Protein AF-A0A357JBY5-F1 (afdb_monomer_lite)

Secondary structure (DSSP, 8-state):
--HHHHHHHHHHHHTTS--HHHHHHHHT--HHHHHHHHHTB-TTS-B---------S---PPPPHHHHHHHHHHHHHHHHHHHHHHTT-

pLDDT: mean 78.45, std 14.44, range [48.59, 94.06]

Sequence (89 aa):
MTNEFKAKVINEYFEGKGGRRALAKKYGLIPSTIKYWLDTRGKDGKLIEYRRKTHSGRLKKEPTIDDYKERYEILKKYQAFLEARHKKK

Foldseek 3Di:
DDQVVLLVLLVCCVVPVDDLVVSCVVVVHDSVVNVVQVVQADPVRGHDPDPPPPDPDDPPDPPDPVNVVVVVVVVVVVVVVVVVVVVVD

Radius of gyration: 28.92 Å; chains: 1; bounding box: 46×30×79 Å

Structure (mmCIF, N/CA/C/O backbone):
data_AF-A0A357JBY5-F1
#
_entry.id   AF-A0A357JBY5-F1
#
loop_
_atom_site.group_PDB
_atom_site.id
_atom_site.type_symbol
_atom_site.label_atom_id
_atom_site.label_alt_id
_atom_site.label_comp_id
_atom_site.label_asym_id
_atom_site.label_entity_id
_atom_site.label_seq_id
_atom_site.pdbx_PDB_ins_code
_atom_site.Cartn_x
_atom_site.Cartn_y
_atom_site.Cartn_z
_atom_site.occupancy
_atom_site.B_iso_or_equiv
_atom_site.auth_seq_id
_atom_site.auth_comp_id
_atom_site.auth_asym_id
_atom_site.auth_atom_id
_atom_site.pdbx_PDB_model_num
ATOM 1 N N . MET A 1 1 ? -13.463 5.609 1.430 1.00 61.31 1 MET A N 1
ATOM 2 C CA . MET A 1 1 ? -12.729 5.721 2.711 1.00 61.31 1 MET A CA 1
ATOM 3 C C . MET A 1 1 ? -11.642 6.774 2.551 1.00 61.31 1 MET A C 1
ATOM 5 O O . MET A 1 1 ? -10.728 6.552 1.762 1.00 61.31 1 MET A O 1
ATOM 9 N N . THR A 1 2 ? -11.786 7.934 3.192 1.00 79.50 2 THR A N 1
ATOM 10 C CA . THR A 1 2 ? -10.906 9.103 2.999 1.00 79.50 2 THR A CA 1
ATOM 11 C C . THR A 1 2 ? -9.551 8.918 3.691 1.00 79.50 2 THR A C 1
ATOM 13 O O . THR A 1 2 ? -9.445 8.188 4.678 1.00 79.50 2 THR A O 1
ATOM 16 N N . ASN A 1 3 ? -8.493 9.551 3.173 1.00 78.75 3 ASN A N 1
ATOM 17 C CA . ASN A 1 3 ? -7.150 9.457 3.763 1.00 78.75 3 ASN A CA 1
ATOM 18 C C . ASN A 1 3 ? -7.078 10.070 5.168 1.00 78.75 3 ASN A C 1
ATOM 20 O O . ASN A 1 3 ? -6.365 9.546 6.019 1.00 78.75 3 ASN A O 1
ATOM 24 N N . GLU A 1 4 ? -7.875 11.104 5.433 1.00 82.00 4 GLU A N 1
ATOM 25 C CA . GLU A 1 4 ? -7.999 11.741 6.750 1.00 82.00 4 GLU A CA 1
ATOM 26 C C . GLU A 1 4 ? -8.484 10.759 7.820 1.00 82.00 4 GLU A C 1
ATOM 28 O O . GLU A 1 4 ? -7.926 10.691 8.914 1.00 82.00 4 GLU A O 1
ATOM 33 N N . PHE A 1 5 ? -9.477 9.928 7.485 1.00 87.06 5 PHE A N 1
ATOM 34 C CA . PHE A 1 5 ? -9.984 8.916 8.405 1.00 87.06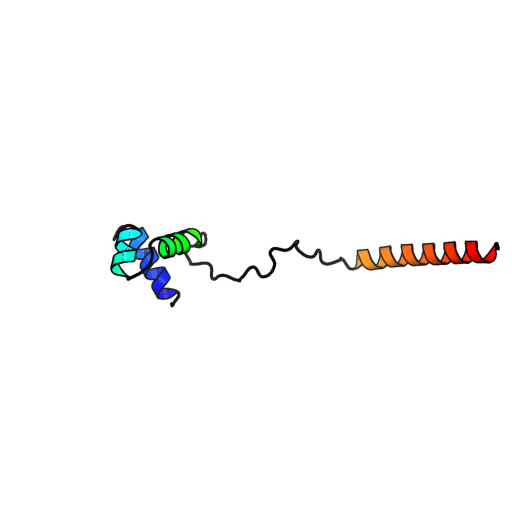 5 PHE A CA 1
ATOM 35 C C . PHE A 1 5 ? -8.911 7.878 8.746 1.00 87.06 5 PHE A C 1
ATOM 37 O O . PHE A 1 5 ? -8.723 7.526 9.909 1.00 87.06 5 PHE A O 1
ATOM 44 N N . LYS A 1 6 ? -8.164 7.411 7.741 1.00 85.88 6 LYS A N 1
ATOM 45 C CA . LYS A 1 6 ? -7.079 6.450 7.966 1.00 85.88 6 LYS A CA 1
ATOM 46 C C . LYS A 1 6 ? -5.972 7.060 8.836 1.00 85.88 6 LYS A C 1
ATOM 48 O O . LYS A 1 6 ? -5.501 6.395 9.755 1.00 85.88 6 LYS A O 1
ATOM 53 N N . ALA A 1 7 ? -5.603 8.320 8.590 1.00 85.88 7 ALA A N 1
ATOM 54 C CA . ALA A 1 7 ? -4.622 9.047 9.397 1.00 85.88 7 ALA A CA 1
ATOM 55 C C . ALA A 1 7 ? -5.077 9.185 10.859 1.00 85.88 7 ALA A C 1
ATOM 57 O O . ALA A 1 7 ? -4.298 8.909 11.768 1.00 85.88 7 ALA A O 1
ATOM 58 N N . LYS A 1 8 ? -6.357 9.498 11.094 1.00 89.75 8 LYS A N 1
ATOM 59 C CA . LYS A 1 8 ? -6.939 9.542 12.443 1.00 89.75 8 LYS A CA 1
ATOM 60 C C . LYS A 1 8 ? -6.789 8.208 13.182 1.00 89.75 8 LYS A C 1
ATOM 62 O O . LYS A 1 8 ? -6.333 8.191 14.321 1.00 89.75 8 LYS A O 1
ATOM 67 N N . VAL A 1 9 ? -7.138 7.090 12.539 1.00 89.81 9 VAL A N 1
ATOM 68 C CA . VAL A 1 9 ? -7.045 5.754 13.162 1.00 89.81 9 VAL A CA 1
ATOM 69 C C . VAL A 1 9 ? -5.594 5.389 13.495 1.00 89.81 9 VAL A C 1
ATOM 71 O O . VAL A 1 9 ? -5.330 4.801 14.543 1.00 89.81 9 VAL A O 1
ATOM 74 N N . ILE A 1 10 ? -4.650 5.743 12.623 1.00 87.50 10 ILE A N 1
ATOM 75 C CA . ILE A 1 10 ? -3.219 5.507 12.847 1.00 87.50 10 ILE A CA 1
ATOM 76 C C . ILE A 1 10 ? -2.688 6.373 13.994 1.00 87.50 10 ILE A C 1
ATOM 78 O O . ILE A 1 10 ? -1.958 5.863 14.840 1.00 87.50 10 ILE A O 1
ATOM 82 N N . ASN A 1 11 ? -3.082 7.645 14.069 1.00 89.38 11 ASN A N 1
ATOM 83 C CA . ASN A 1 11 ? -2.681 8.526 15.166 1.00 89.38 11 ASN A CA 1
ATOM 84 C C . ASN A 1 11 ? -3.201 8.010 16.513 1.00 89.38 11 ASN A C 1
ATOM 86 O O . ASN A 1 11 ? -2.423 7.903 17.453 1.00 89.38 11 ASN A O 1
ATOM 90 N N . GLU A 1 12 ? -4.461 7.567 16.595 1.00 90.56 12 GLU A N 1
ATOM 91 C CA . GLU A 1 12 ? -4.999 6.950 17.820 1.00 90.56 12 GLU A CA 1
ATOM 92 C C . GLU A 1 12 ? -4.227 5.687 18.240 1.00 90.56 12 GLU A C 1
ATOM 94 O O . GLU A 1 12 ? -4.085 5.418 19.435 1.00 90.56 12 GLU A O 1
ATOM 99 N N . TYR A 1 13 ? -3.713 4.917 17.274 1.00 90.38 13 TYR A N 1
ATOM 100 C CA . TYR A 1 13 ? -2.853 3.766 17.556 1.00 90.38 13 TYR A CA 1
ATOM 101 C C . TYR A 1 13 ? -1.516 4.190 18.179 1.00 90.38 13 TYR A C 1
ATOM 103 O O . TYR A 1 13 ? -1.073 3.568 19.143 1.00 90.38 13 TYR A O 1
ATOM 111 N N . PHE A 1 14 ? -0.887 5.250 17.663 1.00 87.31 14 PHE A N 1
ATOM 112 C CA . PHE A 1 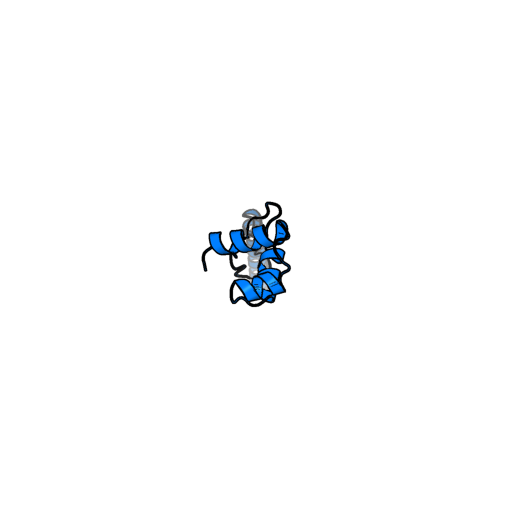14 ? 0.375 5.774 18.200 1.00 87.31 14 PHE A CA 1
ATOM 113 C C . PHE A 1 14 ? 0.217 6.492 19.541 1.00 87.31 14 PHE A C 1
ATOM 115 O O . PHE A 1 14 ? 1.094 6.389 20.390 1.00 87.31 14 PHE A O 1
ATOM 122 N N . GLU A 1 15 ? -0.919 7.146 19.766 1.00 90.31 15 GLU A N 1
ATOM 123 C CA . GLU A 1 15 ? -1.282 7.752 21.052 1.00 90.31 15 GLU A CA 1
ATOM 124 C C . GLU A 1 15 ? -1.589 6.706 22.140 1.00 90.31 15 GLU A C 1
ATOM 126 O O . GLU A 1 15 ? -1.872 7.062 23.280 1.00 90.31 15 GLU A O 1
ATOM 131 N N . GLY A 1 16 ? -1.581 5.410 21.806 1.00 88.75 16 GLY A N 1
ATOM 132 C CA . GLY A 1 16 ? -1.846 4.336 22.762 1.00 88.75 16 GLY A CA 1
ATOM 133 C C . GLY A 1 16 ? -3.317 4.214 23.171 1.00 88.75 16 GLY A C 1
ATOM 134 O O . GLY A 1 16 ? -3.629 3.461 24.090 1.00 88.75 16 GLY A O 1
ATOM 135 N N . LYS A 1 17 ? -4.247 4.878 22.464 1.00 88.12 17 LYS A N 1
ATOM 136 C CA . LYS A 1 17 ? -5.701 4.839 22.740 1.00 88.12 17 LYS A CA 1
ATOM 137 C C . LYS A 1 17 ? -6.345 3.475 22.464 1.00 88.12 17 LYS A C 1
ATOM 139 O O . LYS A 1 17 ? -7.533 3.278 22.719 1.00 88.12 17 LYS A O 1
ATOM 144 N N . GLY A 1 18 ? -5.579 2.529 21.931 1.00 87.12 18 GLY A N 1
ATOM 145 C CA . GLY A 1 18 ? -5.975 1.138 21.791 1.00 87.12 18 GLY A CA 1
ATOM 146 C C . GLY A 1 18 ? -5.110 0.380 20.791 1.00 87.12 18 GLY A C 1
ATOM 147 O O . GLY A 1 18 ? -4.578 0.935 19.833 1.00 87.12 18 GLY A O 1
ATOM 148 N N . GLY A 1 19 ? -5.002 -0.934 20.985 1.00 88.81 19 GLY A N 1
ATOM 149 C CA . GLY A 1 19 ? -4.359 -1.808 20.008 1.00 88.81 19 GLY A CA 1
ATOM 150 C C . GLY A 1 19 ? -5.189 -1.962 18.727 1.00 88.81 19 GLY A C 1
ATOM 151 O O . GLY A 1 19 ? -6.382 -1.658 18.687 1.00 88.81 19 GLY A O 1
ATOM 152 N N . ARG A 1 20 ? -4.583 -2.546 17.686 1.00 90.38 20 ARG A N 1
ATOM 153 C CA . ARG A 1 20 ? -5.227 -2.791 16.376 1.00 90.38 20 ARG A CA 1
ATOM 154 C C . ARG A 1 20 ? -6.616 -3.430 16.487 1.00 90.38 20 ARG A C 1
ATOM 156 O O . ARG A 1 20 ? -7.526 -3.024 15.781 1.00 90.38 20 ARG A O 1
ATOM 163 N N . ARG A 1 21 ? -6.798 -4.415 17.377 1.00 92.00 21 ARG A N 1
ATOM 164 C CA . ARG A 1 21 ? -8.089 -5.103 17.579 1.00 92.00 21 ARG A CA 1
ATOM 165 C C . ARG A 1 21 ? -9.148 -4.209 18.234 1.00 92.00 21 ARG A C 1
ATOM 167 O O . ARG A 1 21 ? -10.310 -4.274 17.850 1.00 92.00 21 ARG A O 1
ATOM 174 N N . ALA A 1 22 ? -8.747 -3.366 19.185 1.00 92.88 22 ALA A N 1
ATOM 175 C CA . ALA A 1 22 ? -9.651 -2.446 19.871 1.00 92.88 22 ALA A CA 1
ATOM 176 C C . ALA A 1 22 ? -10.128 -1.336 18.924 1.00 92.88 22 ALA A C 1
ATOM 178 O O . ALA A 1 22 ? -11.328 -1.094 18.813 1.00 92.88 22 ALA A O 1
ATOM 179 N N . LEU A 1 23 ? -9.201 -0.735 18.170 1.00 92.81 23 LEU A N 1
ATOM 180 C CA . LEU A 1 23 ? -9.524 0.274 17.157 1.00 92.81 23 LEU A CA 1
ATOM 181 C C . LEU A 1 23 ? -10.373 -0.311 16.024 1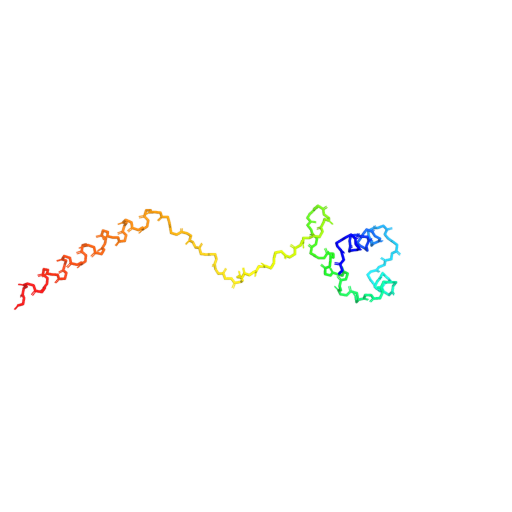.00 92.81 23 LEU A C 1
ATOM 183 O O . LEU A 1 23 ? -11.334 0.313 15.589 1.00 92.81 23 LEU A O 1
ATOM 187 N N . ALA A 1 24 ? -10.077 -1.537 15.593 1.00 92.88 24 ALA A N 1
ATOM 188 C CA . ALA A 1 24 ? -10.882 -2.249 14.608 1.00 92.88 24 ALA A CA 1
ATOM 189 C C . ALA A 1 24 ? -12.334 -2.420 15.073 1.00 92.88 24 ALA A C 1
ATOM 191 O O . ALA A 1 24 ? -13.252 -2.047 14.349 1.00 92.88 24 ALA A O 1
ATOM 192 N N . LYS A 1 25 ? -12.549 -2.877 16.313 1.00 93.94 25 LYS A N 1
ATOM 193 C CA . LYS A 1 25 ? -13.893 -3.001 16.894 1.00 93.94 25 LYS A CA 1
ATOM 194 C C . LYS A 1 25 ? -14.601 -1.645 17.009 1.00 93.94 25 LYS A C 1
ATOM 196 O O . LYS A 1 25 ? -15.770 -1.550 16.658 1.00 93.94 25 LYS A O 1
ATOM 201 N N . LYS A 1 26 ? -13.888 -0.601 17.451 1.00 92.62 26 LYS A N 1
ATOM 202 C CA . LYS A 1 26 ? -14.412 0.772 17.597 1.00 92.62 26 LYS A CA 1
ATOM 203 C C . LYS A 1 26 ? -14.900 1.358 16.270 1.00 92.62 26 LYS A C 1
ATOM 205 O O . LYS A 1 26 ? -15.913 2.044 16.246 1.00 92.62 26 LYS A O 1
ATOM 210 N N . TYR A 1 27 ? -14.182 1.086 15.184 1.00 91.31 27 TYR A N 1
ATOM 211 C CA . TYR A 1 27 ? -14.453 1.657 13.865 1.00 91.31 27 TYR A CA 1
ATOM 212 C C . TYR A 1 27 ? -15.155 0.696 12.892 1.00 91.31 27 TYR A C 1
ATOM 214 O O . TYR A 1 27 ? -15.307 1.035 11.721 1.00 91.31 27 TYR A O 1
ATOM 222 N N . GLY A 1 28 ? -15.563 -0.497 13.339 1.00 91.62 28 GLY A N 1
ATOM 223 C CA . GLY A 1 28 ? -16.178 -1.510 12.471 1.00 91.62 28 GLY A CA 1
ATOM 224 C C . GLY A 1 28 ? -15.243 -2.021 11.366 1.00 91.62 28 GLY A C 1
ATOM 225 O O . GLY A 1 28 ? -15.691 -2.379 10.281 1.00 91.62 28 GLY A O 1
ATOM 226 N N . LEU A 1 29 ? -13.932 -2.012 11.614 1.00 91.00 29 LEU A N 1
ATOM 227 C CA . LEU A 1 29 ? -12.905 -2.425 10.662 1.00 91.00 29 LEU A CA 1
ATOM 228 C C . LEU A 1 29 ? -12.382 -3.821 10.975 1.00 91.00 29 LEU A C 1
ATOM 230 O O . LEU A 1 29 ? -12.495 -4.329 12.087 1.00 91.00 29 LEU A O 1
ATOM 234 N N . ILE A 1 30 ? -11.706 -4.413 9.995 1.00 91.62 30 ILE A N 1
ATOM 235 C CA . ILE A 1 30 ? -10.936 -5.635 10.200 1.00 91.62 30 ILE A CA 1
ATOM 236 C C . ILE A 1 30 ? -9.556 -5.243 10.762 1.00 91.62 30 ILE A C 1
ATOM 238 O O . ILE A 1 30 ? -8.918 -4.327 10.233 1.00 91.62 30 ILE A O 1
ATOM 242 N N . PRO A 1 31 ? -9.029 -5.925 11.800 1.00 90.25 31 PRO A N 1
ATOM 243 C CA . PRO A 1 31 ? -7.700 -5.631 12.346 1.00 90.25 31 PRO A CA 1
ATOM 244 C C . PRO A 1 31 ? -6.566 -5.690 11.309 1.00 90.25 31 PRO A C 1
ATOM 246 O O . PRO A 1 31 ? -5.568 -4.977 11.440 1.00 90.25 31 PRO A O 1
ATOM 249 N N . SER A 1 32 ? -6.716 -6.522 10.272 1.00 91.00 32 SER A N 1
ATOM 250 C CA . SER A 1 32 ? -5.778 -6.619 9.148 1.00 91.00 32 SER A CA 1
ATOM 251 C C . SER A 1 32 ? -5.715 -5.331 8.326 1.00 91.00 32 SER A C 1
ATOM 253 O O . SER A 1 32 ? -4.630 -4.955 7.895 1.00 91.00 32 SER A O 1
ATOM 255 N N . THR A 1 33 ? -6.827 -4.606 8.182 1.00 89.62 33 THR A N 1
ATOM 256 C CA . THR A 1 33 ? -6.879 -3.307 7.497 1.00 89.62 33 THR A CA 1
ATOM 257 C C . THR A 1 33 ? -6.021 -2.268 8.217 1.00 89.62 33 THR A C 1
ATOM 259 O O . THR A 1 33 ? -5.246 -1.554 7.585 1.00 89.62 33 THR A O 1
ATOM 262 N N . ILE A 1 34 ? -6.086 -2.231 9.552 1.00 89.69 34 ILE A N 1
ATOM 263 C CA . ILE A 1 34 ? -5.262 -1.322 10.363 1.00 89.69 34 ILE A CA 1
ATOM 264 C C . ILE A 1 34 ? -3.786 -1.731 10.299 1.00 89.69 34 ILE A C 1
ATOM 266 O O . ILE A 1 34 ? -2.920 -0.876 10.140 1.00 89.69 34 ILE A O 1
ATOM 270 N N . LYS A 1 35 ? -3.483 -3.038 10.368 1.00 89.81 35 LYS A N 1
ATOM 271 C CA . LYS A 1 35 ? -2.114 -3.544 10.162 1.00 89.81 35 LYS A CA 1
ATOM 272 C C . LYS A 1 35 ? -1.564 -3.096 8.807 1.00 89.81 35 LYS A C 1
ATOM 274 O O . LYS A 1 35 ? -0.451 -2.601 8.747 1.00 89.81 35 LYS A O 1
ATOM 279 N N . TYR A 1 36 ? -2.351 -3.235 7.750 1.00 87.00 36 TYR A N 1
ATOM 280 C CA . TYR A 1 36 ? -1.952 -2.841 6.409 1.00 87.00 36 TYR A CA 1
ATOM 281 C C . TYR A 1 36 ? -1.651 -1.342 6.306 1.00 87.00 36 TYR A C 1
ATOM 283 O O . TYR A 1 36 ? -0.626 -0.970 5.747 1.00 87.00 36 TYR A O 1
ATOM 291 N N . TRP A 1 37 ? -2.478 -0.472 6.886 1.00 88.19 37 TRP A N 1
ATOM 292 C CA . TRP A 1 37 ? -2.202 0.970 6.933 1.00 88.19 37 TRP A CA 1
ATOM 293 C C . TRP A 1 37 ? -0.935 1.316 7.711 1.00 88.19 37 TRP A C 1
ATOM 295 O O . TRP A 1 37 ? -0.185 2.201 7.311 1.00 88.19 37 TRP A O 1
ATOM 305 N N . LEU A 1 38 ? -0.667 0.595 8.800 1.00 84.75 38 LEU A N 1
ATOM 306 C CA . LEU A 1 38 ? 0.593 0.730 9.518 1.00 84.75 38 LEU A CA 1
ATOM 307 C C . LEU A 1 38 ? 1.763 0.273 8.637 1.00 84.75 38 LEU A C 1
ATOM 309 O O . LEU A 1 38 ? 2.751 0.988 8.545 1.00 84.75 38 LEU A O 1
ATOM 313 N N . ASP A 1 39 ? 1.666 -0.869 7.967 1.00 84.06 39 ASP A N 1
ATOM 314 C CA . ASP A 1 39 ? 2.765 -1.429 7.170 1.00 84.06 39 ASP A CA 1
ATOM 315 C C . ASP A 1 39 ? 3.034 -0.624 5.875 1.00 84.06 39 ASP A C 1
ATOM 317 O O . ASP A 1 39 ? 4.148 -0.630 5.362 1.00 84.06 39 ASP A O 1
ATOM 321 N N . THR A 1 40 ? 2.029 0.089 5.355 1.00 77.69 40 THR A N 1
ATOM 322 C CA . THR A 1 40 ? 2.089 0.862 4.092 1.00 77.69 40 THR A CA 1
ATOM 323 C C . THR A 1 40 ? 2.431 2.343 4.281 1.00 77.69 40 THR A C 1
ATOM 325 O O . THR A 1 40 ? 2.449 3.107 3.314 1.00 77.69 40 THR A O 1
ATOM 328 N N . ARG A 1 41 ? 2.709 2.777 5.515 1.00 74.25 41 ARG A N 1
ATOM 329 C CA . ARG A 1 41 ? 3.108 4.159 5.812 1.00 74.25 41 ARG A CA 1
ATOM 330 C C . ARG A 1 41 ? 4.542 4.451 5.349 1.00 74.25 41 ARG A C 1
ATOM 332 O O . ARG A 1 41 ? 5.421 3.596 5.446 1.00 74.25 41 ARG A O 1
ATOM 339 N N . GLY A 1 42 ? 4.781 5.667 4.872 1.00 67.62 42 GLY A N 1
ATOM 340 C CA . GLY A 1 42 ? 6.113 6.184 4.570 1.00 67.62 42 GLY A CA 1
ATOM 341 C C . GLY A 1 42 ? 6.914 6.490 5.837 1.00 67.62 42 GLY A C 1
ATOM 342 O O . GLY A 1 42 ? 6.384 6.472 6.950 1.00 67.62 42 GLY A O 1
ATOM 343 N N . LYS A 1 43 ? 8.215 6.774 5.677 1.00 61.69 43 LYS A N 1
ATOM 344 C CA . LYS A 1 43 ? 9.109 7.169 6.791 1.00 61.69 43 LYS A CA 1
ATOM 345 C C . LYS A 1 43 ? 8.641 8.447 7.503 1.00 61.69 43 LYS A C 1
ATOM 347 O O . LYS A 1 43 ? 8.974 8.660 8.659 1.00 61.69 43 LYS A O 1
ATOM 352 N N . ASP A 1 44 ? 7.856 9.258 6.810 1.00 61.69 44 ASP A N 1
ATOM 353 C CA . ASP A 1 44 ? 7.190 10.479 7.255 1.00 61.69 44 ASP A CA 1
ATOM 354 C C . ASP A 1 44 ? 5.852 10.224 7.982 1.00 61.69 44 ASP A C 1
ATOM 356 O O . ASP A 1 44 ? 5.158 11.169 8.348 1.00 61.69 44 ASP A O 1
ATOM 360 N N . GLY A 1 45 ? 5.457 8.960 8.179 1.00 60.91 45 GLY A N 1
ATOM 361 C CA . GLY A 1 45 ? 4.223 8.583 8.877 1.00 60.91 45 GLY A CA 1
ATOM 362 C C . GLY A 1 45 ? 2.946 8.773 8.054 1.00 60.91 45 GLY A C 1
ATOM 363 O O . GLY A 1 45 ? 1.864 8.396 8.507 1.00 60.91 45 GLY A O 1
ATOM 364 N N . LYS A 1 46 ? 3.051 9.300 6.830 1.00 63.78 46 LYS A N 1
ATOM 365 C CA . LYS A 1 46 ? 1.922 9.442 5.908 1.00 63.78 46 LYS A CA 1
ATOM 366 C C . LYS A 1 46 ? 1.644 8.127 5.199 1.00 63.78 46 LYS A C 1
ATOM 368 O O . LYS A 1 46 ? 2.546 7.352 4.891 1.00 63.78 46 LYS A O 1
ATOM 373 N N . LEU A 1 47 ? 0.372 7.871 4.918 1.00 65.31 47 LEU A N 1
ATOM 374 C CA . LEU A 1 47 ? -0.012 6.723 4.109 1.00 65.31 47 LEU A CA 1
ATOM 375 C C . LEU A 1 47 ? 0.474 6.928 2.683 1.00 65.31 47 LEU A C 1
ATOM 377 O O . LEU A 1 47 ? 0.104 7.909 2.039 1.00 65.31 47 LEU A O 1
ATOM 381 N N . ILE A 1 48 ? 1.281 5.990 2.193 1.00 64.69 48 ILE A N 1
ATOM 382 C CA . ILE A 1 48 ? 1.656 5.974 0.787 1.00 64.69 48 ILE A CA 1
ATOM 383 C C . ILE A 1 48 ? 0.396 5.569 0.031 1.00 64.69 48 ILE A C 1
ATOM 385 O O . ILE A 1 48 ? -0.072 4.431 0.130 1.00 64.69 48 ILE A O 1
ATOM 389 N N . GLU A 1 49 ? -0.193 6.511 -0.705 1.00 62.12 49 GLU A N 1
ATOM 390 C CA . GLU A 1 49 ? -1.204 6.148 -1.683 1.00 62.12 49 GLU A CA 1
ATOM 391 C C . GLU A 1 49 ? -0.581 5.146 -2.642 1.00 62.12 49 GLU A C 1
ATOM 393 O O . GLU A 1 49 ? 0.492 5.373 -3.206 1.00 62.12 49 GLU A O 1
ATOM 398 N N . TYR A 1 50 ? -1.259 4.016 -2.815 1.00 54.78 50 TYR A N 1
ATOM 399 C CA . TYR A 1 50 ? -0.915 3.068 -3.851 1.00 54.78 50 TYR A CA 1
ATOM 400 C C . TYR A 1 50 ? -0.979 3.794 -5.198 1.00 54.78 50 TYR A C 1
ATOM 402 O O . TYR A 1 50 ? -2.008 3.785 -5.872 1.00 54.78 50 TYR A O 1
ATOM 410 N N . ARG A 1 51 ? 0.162 4.296 -5.684 1.00 51.34 51 ARG A N 1
ATOM 411 C CA . ARG A 1 51 ? 0.456 4.065 -7.092 1.00 51.34 51 ARG A CA 1
ATOM 412 C C . ARG A 1 51 ? 0.458 2.559 -7.200 1.00 51.34 51 ARG A C 1
ATOM 414 O O . ARG A 1 51 ? 1.385 1.905 -6.719 1.00 51.34 51 ARG A O 1
ATOM 421 N N . ARG A 1 52 ? -0.619 1.997 -7.756 1.00 49.69 52 ARG A N 1
ATOM 422 C CA . ARG A 1 52 ? -0.580 0.640 -8.289 1.00 49.69 52 ARG A CA 1
ATOM 423 C C . ARG A 1 52 ? 0.765 0.550 -9.000 1.00 49.69 52 ARG A C 1
ATOM 425 O O . ARG A 1 52 ? 0.987 1.285 -9.959 1.00 49.69 52 ARG A O 1
ATOM 432 N N . LYS A 1 53 ? 1.680 -0.293 -8.516 1.00 52.00 53 LYS A N 1
ATOM 433 C CA . LYS A 1 53 ? 2.768 -0.772 -9.363 1.00 52.00 53 LYS A CA 1
ATOM 434 C C . LYS A 1 53 ? 2.088 -1.647 -10.410 1.00 52.00 53 LYS A C 1
ATOM 436 O O . LYS A 1 53 ? 2.115 -2.869 -10.339 1.00 52.00 53 LYS A O 1
ATOM 441 N N . THR A 1 54 ? 1.382 -1.017 -11.347 1.00 48.59 54 THR A N 1
ATOM 442 C CA . THR A 1 54 ? 1.184 -1.596 -12.661 1.00 48.59 54 THR A CA 1
ATOM 443 C C . THR A 1 54 ? 2.592 -1.906 -13.139 1.00 48.59 54 THR A C 1
ATOM 445 O O . THR A 1 54 ? 3.434 -1.006 -13.157 1.00 48.59 54 THR A O 1
ATOM 448 N N . HIS A 1 55 ? 2.823 -3.177 -13.456 1.00 49.84 55 HIS A N 1
ATOM 449 C CA . HIS A 1 55 ? 4.099 -3.778 -13.839 1.00 49.84 55 HIS A CA 1
ATOM 450 C C . HIS A 1 55 ? 4.974 -4.230 -12.657 1.00 49.84 55 HIS A C 1
ATOM 452 O O . HIS A 1 55 ? 6.058 -3.711 -12.402 1.00 49.84 55 HIS A O 1
ATOM 458 N N . SER A 1 56 ? 4.558 -5.329 -12.017 1.00 48.84 56 SER A N 1
ATOM 459 C CA . SER A 1 56 ? 5.506 -6.407 -11.699 1.00 48.84 56 SER A CA 1
ATOM 460 C C . SER A 1 56 ? 6.116 -6.899 -13.019 1.00 48.84 56 SER A C 1
ATOM 462 O O . SER A 1 56 ? 5.674 -7.882 -13.606 1.00 48.84 56 SER A O 1
ATOM 464 N N . GLY A 1 57 ? 7.071 -6.139 -13.540 1.00 58.28 57 GLY A N 1
ATOM 465 C CA . GLY A 1 57 ? 7.809 -6.430 -14.754 1.00 58.28 57 GLY A CA 1
ATOM 466 C C . GLY A 1 57 ? 9.204 -5.836 -14.634 1.00 58.28 57 GLY A C 1
ATOM 467 O O . GLY A 1 57 ? 9.413 -4.844 -13.935 1.00 58.28 57 GLY A O 1
ATOM 468 N N . ARG A 1 58 ? 10.166 -6.472 -15.305 1.00 60.81 58 ARG A N 1
ATOM 469 C CA . ARG A 1 58 ? 11.525 -5.953 -15.476 1.00 60.81 58 ARG A CA 1
ATOM 470 C C . ARG A 1 58 ? 11.423 -4.507 -15.970 1.00 60.81 58 ARG A C 1
ATOM 472 O O . ARG A 1 58 ? 10.729 -4.259 -16.954 1.00 60.81 58 ARG A O 1
ATOM 479 N N . LEU A 1 59 ? 12.079 -3.568 -15.283 1.00 61.62 59 LEU A N 1
ATOM 480 C CA . LEU A 1 59 ? 12.215 -2.191 -15.764 1.00 61.62 59 LEU A CA 1
ATOM 481 C C . LEU A 1 59 ? 12.683 -2.259 -17.224 1.00 61.62 59 LEU A C 1
ATOM 483 O O . LEU A 1 59 ? 13.710 -2.885 -17.503 1.00 61.62 59 LEU A O 1
ATOM 487 N N . LYS A 1 60 ? 11.910 -1.689 -18.159 1.00 57.94 60 LYS A N 1
ATOM 488 C CA . LYS A 1 60 ? 12.380 -1.531 -19.537 1.00 57.94 60 LYS A CA 1
ATOM 489 C C . LYS A 1 60 ? 13.627 -0.656 -19.444 1.00 57.94 60 LYS A C 1
ATOM 491 O O . LYS A 1 60 ? 13.523 0.485 -19.008 1.00 57.94 60 LYS A O 1
ATOM 496 N N . LYS A 1 61 ? 14.801 -1.201 -19.778 1.00 64.00 61 LYS A N 1
ATOM 497 C CA . LYS A 1 61 ? 15.960 -0.350 -20.055 1.00 64.00 61 LYS A CA 1
ATOM 498 C C . LYS A 1 61 ? 15.548 0.507 -21.244 1.00 64.00 61 LYS A C 1
ATOM 500 O O . LYS A 1 61 ? 15.202 -0.052 -22.282 1.00 64.00 61 LYS A O 1
ATOM 505 N N . GLU A 1 62 ? 15.499 1.819 -21.066 1.00 64.75 62 GLU A N 1
ATOM 506 C CA . GLU A 1 62 ? 15.391 2.718 -22.207 1.00 64.75 62 GLU A CA 1
ATOM 507 C C . GLU A 1 62 ? 16.659 2.502 -23.042 1.00 64.75 62 GLU A C 1
ATOM 509 O O . GLU A 1 62 ? 17.757 2.629 -22.493 1.00 64.75 62 GLU A O 1
ATOM 514 N N . PRO A 1 63 ? 16.550 2.054 -24.306 1.00 59.59 63 PRO A N 1
ATOM 515 C CA . PRO A 1 63 ? 17.723 1.937 -25.154 1.00 59.59 63 PRO A CA 1
ATOM 516 C C . PRO A 1 63 ? 18.302 3.340 -25.341 1.00 59.59 63 PRO A C 1
ATOM 518 O O . PRO A 1 63 ? 17.620 4.241 -25.832 1.00 59.59 63 PRO A O 1
ATOM 521 N N . THR A 1 64 ? 19.545 3.538 -24.910 1.00 61.38 64 THR A N 1
ATOM 522 C CA . THR A 1 64 ? 20.282 4.779 -25.156 1.00 61.38 64 THR A CA 1
ATOM 523 C C . THR A 1 64 ? 20.442 4.956 -26.669 1.00 61.38 64 THR A C 1
ATOM 525 O O . THR A 1 64 ? 20.609 3.975 -27.390 1.00 61.38 64 THR A O 1
ATOM 528 N N . ILE A 1 65 ? 20.408 6.196 -27.167 1.00 59.78 65 ILE A N 1
ATOM 529 C CA . ILE A 1 65 ? 20.520 6.525 -28.605 1.00 59.78 65 ILE A CA 1
ATOM 530 C C . ILE A 1 65 ? 21.739 5.845 -29.267 1.00 59.78 65 ILE A C 1
ATOM 532 O O . ILE A 1 65 ? 21.675 5.459 -30.436 1.00 59.78 65 ILE A O 1
ATOM 536 N N . ASP A 1 66 ? 22.816 5.646 -28.508 1.00 57.69 66 ASP A N 1
ATOM 537 C CA . ASP A 1 66 ? 24.052 5.004 -28.964 1.00 57.69 66 ASP A CA 1
ATOM 538 C C . ASP A 1 66 ? 23.865 3.523 -29.357 1.00 57.69 66 ASP A C 1
ATOM 540 O O . ASP A 1 66 ? 24.459 3.071 -30.337 1.00 57.69 66 ASP A O 1
ATOM 544 N N . ASP A 1 67 ? 22.942 2.801 -28.709 1.00 65.38 67 ASP A N 1
ATOM 545 C CA . ASP A 1 67 ? 22.644 1.379 -28.968 1.00 65.38 67 ASP A CA 1
ATOM 546 C C . ASP A 1 67 ? 22.044 1.169 -30.378 1.00 65.38 67 ASP A C 1
ATOM 548 O O . ASP A 1 67 ? 22.267 0.162 -31.056 1.00 65.38 67 ASP A O 1
ATOM 552 N N . TYR A 1 68 ? 21.318 2.171 -30.891 1.00 72.62 68 TYR A N 1
ATOM 553 C CA . TYR A 1 68 ? 20.695 2.101 -32.216 1.00 72.62 68 TYR A CA 1
ATOM 554 C C . TYR A 1 68 ? 21.706 2.274 -33.358 1.00 72.62 68 TYR A C 1
ATOM 556 O O . TYR A 1 68 ? 21.592 1.606 -34.390 1.00 72.62 68 TYR A O 1
ATOM 564 N N . LYS A 1 69 ? 22.713 3.142 -33.178 1.00 82.38 69 LYS A N 1
ATOM 565 C CA . LYS A 1 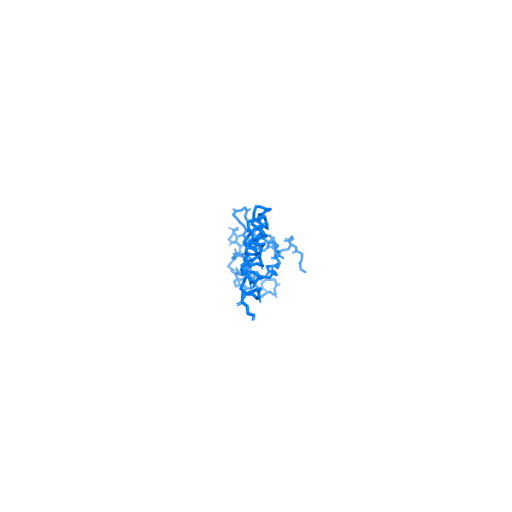69 ? 23.771 3.362 -34.179 1.00 82.38 69 LYS A CA 1
ATOM 566 C C . LYS A 1 69 ? 24.672 2.140 -34.306 1.00 82.38 69 LYS A C 1
ATOM 568 O O . LYS A 1 69 ? 24.915 1.685 -35.422 1.00 82.38 69 LYS A O 1
ATOM 573 N N . GLU A 1 70 ? 25.105 1.568 -33.183 1.00 79.69 70 GLU A N 1
ATOM 574 C CA . GLU A 1 70 ? 25.945 0.365 -33.192 1.00 79.69 70 GLU A CA 1
ATOM 575 C C . GLU A 1 70 ? 25.225 -0.818 -33.847 1.00 79.69 70 GLU A C 1
ATOM 577 O O . GLU A 1 70 ? 25.784 -1.498 -34.714 1.00 79.69 70 GLU A O 1
ATOM 582 N N . ARG A 1 71 ? 23.940 -1.007 -33.524 1.00 83.19 71 ARG A N 1
ATOM 583 C CA . ARG A 1 71 ? 23.109 -2.039 -34.151 1.00 83.19 71 ARG A CA 1
ATOM 584 C C . ARG A 1 71 ? 22.975 -1.841 -35.662 1.00 83.19 71 ARG A C 1
ATOM 586 O O . ARG A 1 71 ? 23.001 -2.824 -36.404 1.00 83.19 71 ARG A O 1
ATOM 593 N N . TYR A 1 72 ? 22.847 -0.600 -36.126 1.00 90.06 72 TYR A N 1
ATOM 594 C CA . TYR A 1 72 ? 22.752 -0.295 -37.553 1.00 90.06 72 TYR A CA 1
ATOM 595 C C . TYR A 1 72 ? 24.054 -0.607 -38.304 1.00 90.06 72 TYR A C 1
ATOM 597 O O . TYR A 1 72 ? 24.015 -1.233 -39.363 1.00 90.06 72 TYR A O 1
ATOM 605 N N . GLU A 1 73 ? 25.208 -0.250 -37.739 1.00 91.00 73 GLU A N 1
ATOM 606 C CA . GLU A 1 73 ? 26.514 -0.538 -38.348 1.00 91.00 73 GLU A CA 1
ATOM 607 C C . GLU A 1 73 ? 26.785 -2.048 -38.453 1.00 91.00 73 GLU A C 1
ATOM 609 O O . GLU A 1 73 ? 27.293 -2.525 -39.472 1.00 91.00 73 GLU A O 1
ATOM 614 N N . ILE A 1 74 ? 26.392 -2.826 -37.438 1.00 90.69 74 ILE A N 1
ATOM 615 C CA . ILE A 1 74 ? 26.494 -4.294 -37.466 1.00 90.69 74 ILE A CA 1
ATOM 616 C C . ILE A 1 74 ? 25.596 -4.876 -38.566 1.00 90.69 74 ILE A C 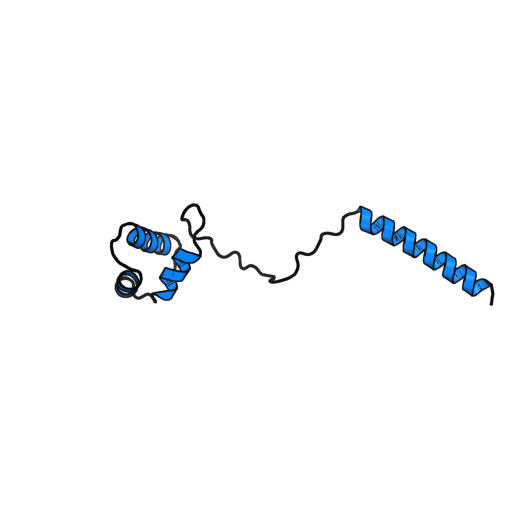1
ATOM 618 O O . ILE A 1 74 ? 26.055 -5.698 -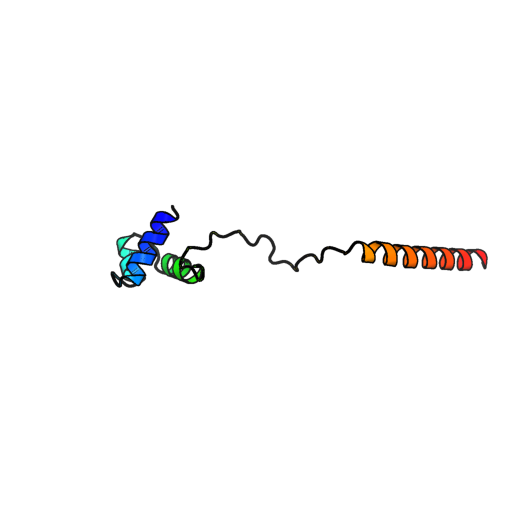39.364 1.00 90.69 74 ILE A O 1
ATOM 622 N N . LEU A 1 75 ? 24.338 -4.429 -38.645 1.00 92.38 75 LEU A N 1
ATOM 623 C CA . LEU A 1 75 ? 23.392 -4.885 -39.669 1.00 92.38 75 LEU A CA 1
ATOM 624 C C . LEU A 1 75 ? 23.886 -4.558 -41.082 1.00 92.38 75 LEU A C 1
ATOM 626 O O . LEU A 1 75 ? 23.834 -5.412 -41.967 1.00 92.38 75 LEU A O 1
ATOM 630 N N . LYS A 1 76 ? 24.430 -3.356 -41.281 1.00 94.06 76 LYS A N 1
ATOM 631 C CA . LYS A 1 76 ? 24.981 -2.916 -42.565 1.00 94.06 76 LYS A CA 1
ATOM 632 C C . LYS A 1 76 ? 26.165 -3.781 -43.007 1.00 94.06 76 LYS A C 1
ATOM 634 O O . LYS A 1 76 ? 26.213 -4.211 -44.159 1.00 94.06 76 LYS A O 1
ATOM 639 N N . LYS A 1 77 ? 27.094 -4.087 -42.093 1.00 93.94 77 LYS A N 1
ATOM 640 C CA . LYS A 1 77 ? 28.235 -4.982 -42.366 1.00 93.94 77 LYS A CA 1
ATOM 641 C C . LYS A 1 77 ? 27.780 -6.407 -42.690 1.00 93.94 77 LYS A C 1
ATOM 643 O O . LYS A 1 77 ? 28.328 -7.030 -43.598 1.00 93.94 77 LYS A O 1
ATOM 648 N N . TYR A 1 78 ? 26.768 -6.910 -41.985 1.00 92.50 78 TYR A N 1
ATOM 649 C CA . TYR A 1 78 ? 26.229 -8.249 -42.219 1.00 92.50 78 TYR A CA 1
ATOM 650 C C . TYR A 1 78 ? 25.527 -8.371 -43.579 1.00 92.50 78 TYR A C 1
ATOM 652 O O . TYR A 1 78 ? 25.758 -9.339 -44.302 1.00 92.50 78 TYR A O 1
ATOM 660 N N . GLN A 1 79 ? 24.746 -7.362 -43.973 1.00 90.31 79 GLN A N 1
ATOM 661 C CA . GLN A 1 79 ? 24.103 -7.319 -45.288 1.00 90.31 79 GLN A CA 1
ATOM 662 C C . GLN A 1 79 ? 25.138 -7.356 -46.424 1.00 90.31 79 GLN A C 1
ATOM 664 O O . GLN A 1 79 ? 25.034 -8.180 -47.333 1.00 90.31 79 GLN A O 1
ATOM 669 N N . ALA A 1 80 ? 26.194 -6.540 -46.327 1.00 92.19 80 ALA A N 1
ATOM 670 C CA . ALA A 1 80 ? 27.283 -6.530 -47.304 1.00 92.19 80 ALA A CA 1
ATOM 671 C C . ALA A 1 80 ? 28.006 -7.889 -47.394 1.00 92.19 80 ALA A C 1
ATOM 673 O O . ALA A 1 80 ? 28.361 -8.345 -48.483 1.00 92.19 80 ALA A O 1
ATOM 674 N N . PHE A 1 81 ? 28.192 -8.567 -46.257 1.00 93.38 81 PHE A N 1
ATOM 675 C CA . PHE A 1 81 ? 28.764 -9.913 -46.211 1.00 93.38 81 PHE A CA 1
ATOM 676 C C . PHE A 1 81 ? 27.876 -10.953 -46.916 1.00 93.38 81 PHE A C 1
ATOM 678 O O . PHE A 1 81 ? 28.385 -11.770 -47.690 1.00 93.38 81 PHE A O 1
ATOM 685 N N . LEU A 1 82 ? 26.557 -10.917 -46.694 1.00 92.25 82 LEU A N 1
ATOM 686 C CA . LEU A 1 82 ? 25.614 -11.809 -47.374 1.00 92.25 82 LEU A CA 1
ATOM 687 C C . LEU A 1 82 ? 25.613 -11.579 -48.888 1.00 92.25 82 LEU A C 1
ATOM 689 O O . LEU A 1 82 ? 25.702 -12.539 -49.650 1.00 92.25 82 LEU A O 1
ATOM 693 N N . GLU A 1 83 ? 25.587 -10.328 -49.339 1.00 90.50 83 GLU A N 1
ATOM 694 C CA . GLU A 1 83 ? 25.636 -9.995 -50.767 1.00 90.50 83 GLU A CA 1
ATOM 695 C C . GLU A 1 83 ? 26.938 -10.464 -51.429 1.00 90.50 83 GLU A C 1
ATOM 697 O O . GLU A 1 83 ? 26.912 -11.030 -52.524 1.00 90.50 83 GLU A O 1
ATOM 702 N N . ALA A 1 84 ? 28.078 -10.303 -50.752 1.00 86.75 84 ALA A N 1
ATOM 703 C CA . ALA A 1 84 ? 29.364 -10.808 -51.229 1.00 86.75 84 ALA A CA 1
ATOM 704 C C . ALA A 1 84 ? 29.398 -12.345 -51.314 1.00 86.75 84 ALA A C 1
ATOM 706 O O . ALA A 1 84 ? 30.039 -12.898 -52.209 1.00 86.75 84 ALA A O 1
ATOM 707 N N . ARG A 1 85 ? 28.694 -13.041 -50.411 1.00 82.69 85 ARG A N 1
ATOM 708 C CA . ARG A 1 85 ? 28.514 -14.498 -50.470 1.00 82.69 85 ARG A CA 1
ATOM 709 C C . ARG A 1 85 ? 27.604 -14.910 -51.629 1.00 82.69 85 ARG A C 1
ATOM 711 O O . ARG A 1 85 ? 27.917 -15.883 -52.308 1.00 82.69 85 ARG A O 1
ATOM 718 N N . HIS A 1 86 ? 26.512 -14.185 -51.868 1.00 76.56 86 HIS A N 1
ATOM 719 C CA . HIS A 1 86 ? 25.571 -14.482 -52.953 1.00 76.56 86 HIS A CA 1
ATOM 720 C C . HIS A 1 86 ? 26.168 -14.256 -54.348 1.00 76.56 86 HIS A C 1
ATOM 722 O O . HIS A 1 86 ? 25.843 -15.009 -55.254 1.00 76.56 86 HIS A O 1
ATOM 728 N N . LYS A 1 87 ? 27.081 -13.291 -54.515 1.00 71.00 87 LYS A N 1
ATOM 729 C CA . LYS A 1 87 ? 27.768 -13.011 -55.794 1.00 71.00 87 LYS A CA 1
ATOM 730 C C . LYS A 1 87 ? 28.859 -14.021 -56.179 1.00 71.00 87 LYS A C 1
ATOM 732 O O . LYS A 1 87 ? 29.374 -13.953 -57.287 1.00 71.00 87 LYS A O 1
ATOM 737 N N . LYS A 1 88 ? 29.260 -14.910 -55.263 1.00 65.38 88 LYS A N 1
ATOM 738 C CA . LYS A 1 88 ? 30.274 -15.956 -55.501 1.00 65.38 88 LYS A CA 1
ATOM 739 C C . LYS A 1 88 ? 29.675 -17.294 -55.956 1.00 65.38 88 LYS A C 1
ATOM 741 O O . LYS A 1 88 ? 30.424 -18.257 -56.100 1.00 65.38 88 LYS A O 1
ATOM 746 N N . LYS A 1 89 ? 28.351 -17.369 -56.100 1.00 56.78 89 LYS A N 1
ATOM 747 C CA . LYS A 1 89 ? 27.610 -18.543 -56.563 1.00 56.78 89 LYS A CA 1
ATOM 748 C C . LYS A 1 89 ? 27.101 -18.281 -57.971 1.00 56.78 89 LYS A C 1
ATOM 750 O O . LYS A 1 89 ? 27.119 -19.246 -58.759 1.00 56.78 89 LYS A O 1
#